Protein AF-X1A3A4-F1 (afdb_monomer_lite)

Struc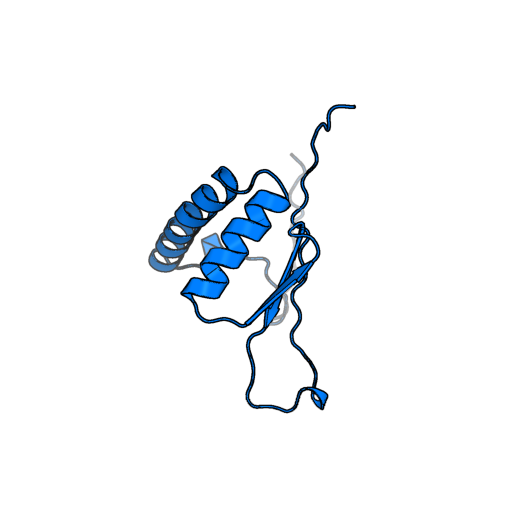ture (mmCIF, N/CA/C/O backbone):
data_AF-X1A3A4-F1
#
_entry.id   AF-X1A3A4-F1
#
loop_
_atom_site.group_PDB
_atom_site.id
_atom_site.type_symbol
_atom_site.label_atom_id
_atom_site.label_alt_id
_atom_site.label_comp_id
_atom_site.label_asym_id
_atom_site.label_entity_id
_atom_site.label_seq_id
_atom_site.pdbx_PDB_ins_code
_atom_site.Cartn_x
_atom_site.Cartn_y
_atom_site.Cartn_z
_atom_site.occupancy
_atom_site.B_iso_or_equiv
_atom_site.auth_seq_id
_atom_site.auth_comp_id
_atom_site.auth_asym_id
_atom_site.auth_atom_id
_atom_site.pdbx_PDB_model_num
ATOM 1 N N . MET A 1 1 ? -13.642 40.285 5.293 1.00 39.09 1 MET A N 1
ATOM 2 C CA . MET A 1 1 ? -14.255 39.077 5.897 1.00 39.09 1 MET A CA 1
ATOM 3 C C . MET A 1 1 ? -15.748 39.096 5.596 1.00 39.09 1 MET A C 1
ATOM 5 O O . MET A 1 1 ? -16.381 40.069 5.988 1.00 39.09 1 MET A O 1
ATOM 9 N N . PRO A 1 2 ? -16.327 38.121 4.875 1.00 40.81 2 PRO A N 1
ATOM 10 C CA . PRO A 1 2 ? -17.759 38.152 4.602 1.00 40.81 2 PRO A CA 1
ATOM 11 C C . PRO A 1 2 ? -18.554 37.824 5.875 1.00 40.81 2 PRO A C 1
ATOM 13 O O . PRO A 1 2 ? -18.214 36.910 6.628 1.00 40.81 2 PRO A O 1
ATOM 16 N N . ALA A 1 3 ? -19.596 38.616 6.120 1.00 46.81 3 ALA A N 1
ATOM 17 C CA . ALA A 1 3 ? -20.442 38.560 7.303 1.00 46.81 3 ALA A CA 1
ATOM 18 C C . ALA A 1 3 ? -21.194 37.220 7.420 1.00 46.81 3 ALA A C 1
ATOM 20 O O . ALA A 1 3 ? -21.818 36.748 6.467 1.00 46.81 3 ALA A O 1
ATOM 21 N N . LYS A 1 4 ? -21.173 36.614 8.615 1.00 47.94 4 LYS A N 1
ATOM 22 C CA . LYS A 1 4 ? -21.973 35.423 8.940 1.00 47.94 4 LYS A CA 1
ATOM 23 C C . LYS A 1 4 ? -23.459 35.805 8.970 1.00 47.94 4 LYS A C 1
ATOM 25 O O . LYS A 1 4 ? -23.908 36.472 9.897 1.00 47.94 4 LYS A O 1
ATOM 30 N N . LYS A 1 5 ? -24.232 35.362 7.970 1.00 46.62 5 LYS A N 1
ATOM 31 C CA . LYS A 1 5 ? -25.706 35.415 7.994 1.00 46.62 5 LYS A CA 1
ATOM 32 C C . LYS A 1 5 ? -26.232 34.632 9.208 1.00 46.62 5 LYS A C 1
ATOM 34 O O . LYS A 1 5 ? -25.902 33.456 9.363 1.00 46.62 5 LYS A O 1
ATOM 39 N N . LYS A 1 6 ? -27.063 35.275 10.038 1.00 47.69 6 LYS A N 1
ATOM 40 C CA . LYS A 1 6 ? -27.843 34.631 11.110 1.00 47.69 6 LYS A CA 1
ATOM 41 C C . LYS A 1 6 ? -28.754 33.559 10.493 1.00 47.69 6 LYS A C 1
ATOM 43 O O . LYS A 1 6 ? -29.573 33.874 9.633 1.00 47.69 6 LYS A O 1
ATOM 48 N N . LYS A 1 7 ? -28.580 32.298 10.898 1.00 45.78 7 LYS A N 1
ATOM 49 C CA . LYS A 1 7 ? -29.432 31.165 10.506 1.00 45.78 7 LYS A CA 1
ATOM 50 C C . LYS A 1 7 ? -30.397 30.861 11.651 1.00 45.78 7 LYS A C 1
ATOM 52 O O . LYS A 1 7 ? -30.015 30.187 12.600 1.00 45.78 7 LYS A O 1
ATOM 57 N N . ASP A 1 8 ? -31.636 31.321 11.526 1.00 55.44 8 ASP A N 1
ATOM 58 C CA . ASP A 1 8 ? -32.760 30.804 12.306 1.00 55.44 8 ASP A CA 1
ATOM 59 C C . ASP A 1 8 ? -33.501 29.742 11.485 1.00 55.44 8 ASP A C 1
ATOM 61 O O . ASP A 1 8 ? -33.986 30.049 10.394 1.00 55.44 8 ASP A O 1
ATOM 65 N N . LYS A 1 9 ? -33.564 28.505 12.012 1.00 52.91 9 LYS A N 1
ATOM 66 C CA . LYS A 1 9 ? -34.690 27.535 11.982 1.00 52.91 9 LYS A CA 1
ATOM 67 C C . LYS A 1 9 ? -34.193 26.090 12.170 1.00 52.91 9 LYS A C 1
ATOM 69 O O . LYS A 1 9 ? -33.319 25.623 11.448 1.00 52.91 9 LYS A O 1
ATOM 74 N N . LYS A 1 10 ? -34.784 25.422 13.173 1.00 63.72 10 LYS A N 1
ATOM 75 C CA . LYS A 1 10 ? -34.588 24.039 13.660 1.00 63.72 10 LYS A CA 1
ATOM 76 C C . LYS A 1 10 ? -33.948 23.085 12.637 1.00 63.72 10 LYS A C 1
ATOM 78 O O . LYS A 1 10 ? -34.611 22.627 11.710 1.00 63.72 10 LYS A O 1
ATOM 83 N N . GLU A 1 11 ? -32.673 22.754 12.844 1.00 66.62 11 GLU A N 1
ATOM 84 C CA . GLU A 1 11 ? -31.979 21.725 12.062 1.00 66.62 11 GLU A CA 1
ATOM 85 C C . GLU A 1 11 ? -32.642 20.353 12.278 1.00 66.62 11 GLU A C 1
ATOM 87 O O . GLU A 1 11 ? -32.888 19.941 13.413 1.00 66.62 11 GLU A O 1
ATOM 92 N N . SER A 1 12 ? -32.927 19.636 11.186 1.00 74.50 12 SER A N 1
ATOM 93 C CA . SER A 1 12 ? -33.393 18.244 11.230 1.00 74.50 12 SER A CA 1
ATOM 94 C C . SER A 1 12 ? -32.391 17.362 11.985 1.00 74.50 12 SER A C 1
ATOM 96 O O . SER A 1 12 ? -31.182 17.500 11.798 1.00 74.50 12 SER A O 1
ATOM 98 N N . LYS A 1 13 ? -32.875 16.396 12.780 1.00 78.38 13 LYS A N 1
ATOM 99 C CA . LYS A 1 13 ? -32.030 15.396 13.468 1.00 78.38 13 LYS A CA 1
ATOM 100 C C . LYS A 1 13 ? -31.138 14.604 12.494 1.00 78.38 13 LYS A C 1
ATOM 102 O O . LYS A 1 13 ? -30.095 14.104 12.899 1.00 78.38 13 LYS A O 1
ATOM 107 N N . PHE A 1 14 ? -31.533 14.518 11.222 1.00 82.44 14 PHE A N 1
ATOM 108 C CA . PHE A 1 14 ? -30.803 13.820 10.159 1.00 82.44 14 PHE A CA 1
ATOM 109 C C . PHE A 1 14 ? -29.929 14.746 9.302 1.00 82.44 14 PHE A C 1
ATOM 111 O O . PHE A 1 14 ? -29.328 14.296 8.329 1.00 82.44 14 PHE A O 1
ATOM 118 N N . ALA A 1 15 ? -29.858 16.040 9.628 1.00 84.88 15 ALA A N 1
ATOM 119 C CA . ALA A 1 15 ? -28.999 16.965 8.908 1.00 84.88 15 ALA A CA 1
ATOM 120 C C . ALA A 1 15 ? -27.530 16.560 9.089 1.00 84.88 15 ALA A C 1
ATOM 122 O O . ALA A 1 15 ? -27.023 16.467 10.210 1.00 84.88 15 ALA A O 1
ATOM 123 N N . TYR A 1 16 ? -26.837 16.332 7.972 1.00 84.44 16 TYR A N 1
ATOM 124 C CA . TYR A 1 16 ? -25.413 16.034 7.989 1.00 84.44 16 TYR A CA 1
ATOM 125 C C . TYR A 1 16 ? -24.633 17.234 8.533 1.00 84.44 16 TYR A C 1
ATOM 127 O O . TYR A 1 16 ? -24.673 18.332 7.973 1.00 84.44 16 TYR A O 1
ATOM 135 N N . LYS A 1 17 ? -23.891 17.013 9.620 1.00 83.56 17 LYS A N 1
ATOM 136 C CA . LYS A 1 17 ? -22.972 18.002 10.184 1.00 83.56 17 LYS A CA 1
ATOM 137 C C . LYS A 1 17 ? -21.563 17.662 9.739 1.00 83.56 17 LYS A C 1
ATOM 139 O O . LYS A 1 17 ? -21.021 16.629 10.127 1.00 83.56 17 LYS A O 1
ATOM 144 N N . LYS A 1 18 ? -20.964 18.548 8.944 1.00 87.00 18 LYS A N 1
ATOM 145 C CA . LYS A 1 18 ? -19.561 18.436 8.549 1.00 87.00 18 LYS A CA 1
ATOM 146 C C . LYS A 1 18 ? -18.691 18.635 9.791 1.00 87.00 18 LYS A C 1
ATOM 148 O O . LYS A 1 18 ? -18.535 19.760 10.250 1.00 87.00 18 LYS A O 1
ATOM 153 N N . LYS A 1 19 ? -18.159 17.540 10.324 1.00 91.56 19 LYS A N 1
ATOM 154 C CA . LYS A 1 19 ? -17.161 17.538 11.397 1.00 91.56 19 LYS A CA 1
ATOM 155 C C . LYS A 1 19 ? -15.802 17.181 10.819 1.00 91.56 19 LYS A C 1
ATOM 157 O O . LYS A 1 19 ? -15.717 16.380 9.885 1.00 91.56 19 LYS A O 1
ATOM 162 N N . THR A 1 20 ? -14.747 17.785 11.346 1.00 92.88 20 THR A N 1
ATOM 163 C CA . THR A 1 20 ? -13.378 17.458 10.930 1.00 92.88 20 THR A CA 1
ATOM 164 C C . THR A 1 20 ? -12.906 16.166 11.599 1.00 92.88 20 THR A C 1
ATOM 166 O O . THR A 1 20 ? -13.408 15.788 12.655 1.00 92.88 20 THR A O 1
ATOM 169 N N . ALA A 1 21 ? -11.916 15.479 11.018 1.00 90.06 21 ALA A N 1
ATOM 170 C CA . ALA A 1 21 ? -11.327 14.299 11.661 1.00 90.06 21 ALA A CA 1
ATOM 171 C C . ALA A 1 21 ? -10.763 14.629 13.059 1.00 90.06 21 ALA A C 1
ATOM 173 O O . ALA A 1 21 ? -10.892 13.822 13.974 1.00 90.06 21 ALA A O 1
ATOM 174 N N . TRP A 1 22 ? -10.230 15.843 13.244 1.00 91.88 22 TRP A N 1
ATOM 175 C CA . TRP A 1 22 ? -9.716 16.349 14.522 1.00 91.88 22 TRP A CA 1
ATOM 176 C C . TRP A 1 22 ? -10.783 16.491 15.612 1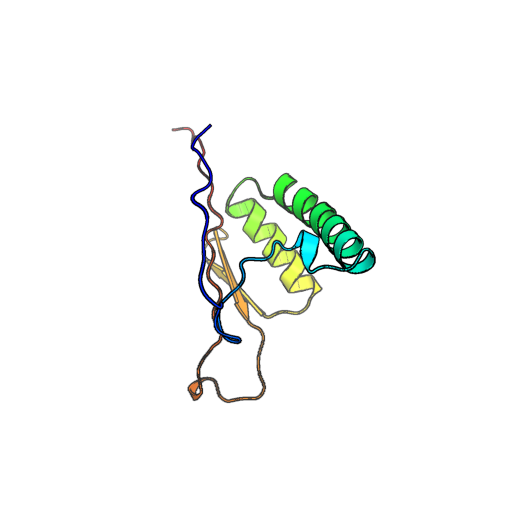.00 91.88 22 TRP A C 1
ATOM 178 O O . TRP A 1 22 ? -10.475 16.324 16.786 1.00 91.88 22 TRP A O 1
ATOM 188 N N . GLU A 1 23 ? -12.031 16.776 15.238 1.00 91.50 23 GLU A N 1
ATOM 189 C CA . GLU A 1 23 ? -13.162 16.865 16.174 1.00 91.50 23 GLU A CA 1
ATOM 190 C C . GLU A 1 23 ? -13.752 15.496 16.529 1.00 91.50 23 GLU A C 1
ATOM 192 O O . GLU A 1 23 ? -14.443 15.362 17.538 1.00 91.50 23 GLU A O 1
ATOM 197 N N . ILE A 1 24 ? -13.545 14.496 15.669 1.00 92.75 24 ILE A N 1
ATOM 198 C CA . ILE A 1 24 ? -14.132 13.158 15.813 1.00 92.75 24 ILE A CA 1
ATOM 199 C C . ILE A 1 24 ? -13.166 12.219 16.538 1.00 92.75 24 ILE A C 1
ATOM 201 O O . ILE A 1 24 ? -13.602 11.363 17.306 1.00 92.75 24 ILE A O 1
ATOM 205 N N . PHE A 1 25 ? -11.867 12.335 16.265 1.00 94.44 25 PHE A N 1
ATOM 206 C CA . PHE A 1 25 ? -10.878 11.377 16.740 1.00 94.44 25 PHE A CA 1
ATOM 207 C C . PHE A 1 25 ? -10.483 11.623 18.194 1.00 94.44 25 PHE A C 1
ATOM 209 O O . PHE A 1 25 ? -10.306 12.754 18.643 1.00 94.44 25 PHE A O 1
ATO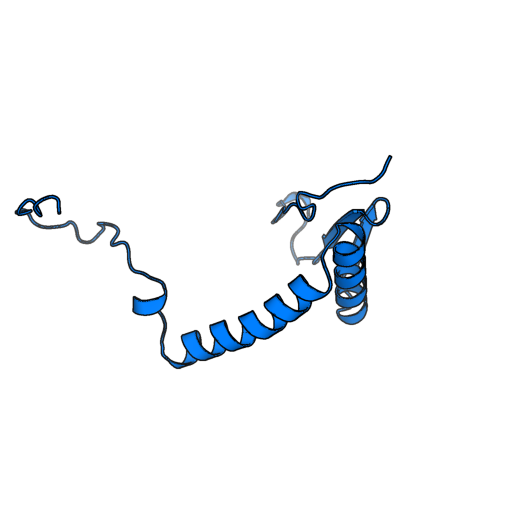M 216 N N . THR A 1 26 ? -10.274 10.533 18.929 1.00 96.00 26 THR A N 1
ATOM 217 C CA . THR A 1 26 ? -9.671 10.589 20.262 1.00 96.00 26 THR A CA 1
ATOM 218 C C . THR A 1 26 ? -8.177 10.915 20.171 1.00 96.00 26 THR A C 1
ATOM 220 O O . THR A 1 26 ? -7.540 10.735 19.128 1.00 96.00 26 THR A O 1
ATOM 223 N N . LYS A 1 27 ? -7.574 11.337 21.292 1.00 94.56 27 LYS A N 1
ATOM 224 C CA . LYS A 1 27 ? -6.124 11.600 21.370 1.00 94.56 27 LYS A CA 1
ATOM 225 C C . LYS A 1 27 ? -5.286 10.390 20.924 1.00 94.56 27 LYS A C 1
ATOM 227 O O . LYS A 1 27 ? -4.289 10.558 20.224 1.00 94.56 27 LYS A O 1
ATOM 232 N N . ASP A 1 28 ? -5.728 9.176 21.247 1.00 96.12 28 ASP A N 1
ATOM 233 C CA . ASP A 1 28 ? -5.036 7.944 20.851 1.00 96.12 28 ASP A CA 1
ATOM 234 C C . ASP A 1 28 ? -5.147 7.658 19.350 1.00 96.12 28 ASP A C 1
ATOM 236 O O . ASP A 1 28 ? -4.180 7.219 18.725 1.00 96.12 28 ASP A O 1
ATOM 240 N N . GLN A 1 29 ? -6.308 7.924 18.743 1.00 95.94 29 GLN A N 1
ATOM 241 C CA . GLN A 1 29 ? -6.493 7.787 17.296 1.00 95.94 29 GLN A CA 1
ATOM 242 C C . GLN A 1 29 ? -5.634 8.791 16.528 1.00 95.94 29 GLN A C 1
ATOM 244 O O . GLN A 1 29 ? -5.006 8.421 15.537 1.00 95.94 29 GLN A O 1
ATOM 249 N N . ILE A 1 30 ? -5.539 10.026 17.024 1.00 95.56 30 ILE A N 1
ATOM 250 C CA . ILE A 1 30 ? -4.637 11.046 16.481 1.00 95.56 30 ILE A CA 1
ATOM 251 C C . ILE A 1 30 ? -3.184 10.558 16.540 1.00 95.56 30 ILE A C 1
ATOM 253 O O . ILE A 1 30 ? -2.480 10.601 15.531 1.00 95.56 30 ILE A O 1
ATOM 257 N N . LYS A 1 31 ? -2.740 10.026 17.685 1.00 96.00 31 LYS A N 1
ATOM 258 C CA . LYS A 1 31 ? -1.378 9.489 17.834 1.00 96.00 31 LYS A CA 1
ATOM 259 C C . LYS A 1 31 ? -1.096 8.354 16.841 1.00 96.00 31 LYS A C 1
ATOM 261 O O . LYS A 1 31 ? -0.034 8.333 16.222 1.00 96.00 31 LYS A O 1
ATOM 266 N N . LYS A 1 32 ? -2.054 7.442 16.639 1.00 95.88 32 LYS A N 1
ATOM 267 C CA . LYS A 1 32 ? -1.950 6.365 15.638 1.00 95.88 32 LYS A CA 1
ATOM 268 C C . LYS A 1 32 ? -1.883 6.904 14.207 1.00 95.88 32 LYS A C 1
ATOM 270 O O . LYS A 1 32 ? -1.080 6.408 13.424 1.00 95.88 32 LYS A O 1
ATOM 275 N N . ALA A 1 33 ? -2.672 7.927 13.876 1.00 95.12 33 ALA A N 1
ATOM 276 C CA . ALA A 1 33 ? -2.643 8.560 12.558 1.00 95.12 33 ALA A CA 1
ATOM 277 C C . ALA A 1 33 ? -1.272 9.188 12.255 1.00 95.12 33 ALA A C 1
ATOM 279 O O . ALA A 1 33 ? -0.729 8.984 11.170 1.00 95.12 33 ALA A O 1
ATOM 280 N N . TYR A 1 34 ? -0.668 9.876 13.231 1.00 95.44 34 TYR A N 1
ATOM 281 C CA . TYR A 1 34 ? 0.696 10.391 13.091 1.00 95.44 34 TYR A CA 1
ATOM 282 C C . TYR A 1 34 ? 1.724 9.272 12.922 1.00 95.44 34 TYR A C 1
ATOM 284 O O . TYR A 1 34 ? 2.551 9.350 12.017 1.00 95.44 34 TYR A O 1
ATOM 292 N N . SER A 1 35 ? 1.637 8.206 13.721 1.00 96.19 35 SER A N 1
ATOM 293 C CA . SER A 1 35 ? 2.534 7.051 13.583 1.00 96.19 35 SER A CA 1
ATOM 294 C C . SER A 1 35 ? 2.456 6.428 12.187 1.00 96.19 35 SER A C 1
ATOM 296 O O . SER A 1 35 ? 3.487 6.132 11.593 1.00 96.19 35 SER A O 1
ATOM 298 N N . PHE A 1 36 ? 1.249 6.273 11.639 1.00 95.50 36 PHE A N 1
ATOM 299 C CA . PHE A 1 36 ? 1.048 5.791 10.271 1.00 95.50 36 PHE A CA 1
ATOM 300 C C . PHE A 1 36 ? 1.663 6.743 9.230 1.00 95.50 36 PHE A C 1
ATOM 302 O O . PHE A 1 36 ? 2.266 6.302 8.252 1.00 95.50 36 PHE A O 1
ATOM 309 N N . SER A 1 37 ? 1.561 8.058 9.453 1.00 96.81 37 SER A N 1
ATOM 310 C CA . SER A 1 37 ? 2.113 9.059 8.535 1.00 96.81 37 SER A CA 1
ATOM 311 C C . SER A 1 37 ? 3.639 8.992 8.402 1.00 96.81 37 SER A C 1
ATOM 313 O O . SER A 1 37 ? 4.161 9.318 7.340 1.00 96.81 37 SER A O 1
ATOM 315 N N . GLU A 1 38 ? 4.360 8.534 9.429 1.00 97.38 38 GLU A N 1
ATOM 316 C CA . GLU A 1 38 ? 5.822 8.397 9.368 1.00 97.38 38 GLU A CA 1
ATOM 317 C C . GLU A 1 38 ? 6.262 7.293 8.402 1.00 97.38 38 GLU A C 1
ATOM 319 O O . GLU A 1 38 ? 7.196 7.478 7.620 1.00 97.38 38 GLU A O 1
ATOM 324 N N . GLU A 1 39 ? 5.563 6.159 8.387 1.00 93.75 39 GLU A N 1
ATOM 325 C CA . GLU A 1 39 ? 5.810 5.099 7.404 1.00 93.75 39 GLU A CA 1
ATOM 326 C C . GLU A 1 39 ? 5.429 5.551 5.993 1.00 93.75 39 GLU A C 1
ATOM 328 O O . GLU A 1 39 ? 6.163 5.297 5.037 1.00 93.75 39 GLU A O 1
ATOM 333 N N . TYR A 1 40 ? 4.332 6.301 5.868 1.00 95.56 40 TYR A N 1
ATOM 334 C CA . TYR A 1 40 ? 3.920 6.883 4.594 1.00 95.56 40 TYR A CA 1
ATOM 335 C C . TYR A 1 40 ? 4.962 7.863 4.031 1.00 95.56 40 TYR A C 1
ATOM 337 O O . TYR A 1 40 ? 5.298 7.794 2.851 1.00 95.56 40 TYR A O 1
ATOM 345 N N . LYS A 1 41 ? 5.552 8.729 4.866 1.00 96.25 41 LYS A N 1
ATOM 346 C CA . LYS A 1 41 ? 6.655 9.615 4.453 1.00 96.25 41 LYS A CA 1
ATOM 347 C C . LYS A 1 41 ? 7.864 8.823 3.956 1.00 96.25 41 LYS A C 1
ATOM 349 O O . LYS A 1 41 ? 8.448 9.183 2.938 1.00 96.25 41 LYS A O 1
ATOM 354 N N . LYS A 1 42 ? 8.229 7.733 4.644 1.00 95.81 42 LYS A N 1
ATOM 355 C CA . LYS A 1 42 ? 9.328 6.852 4.211 1.00 95.81 42 LYS A CA 1
ATOM 356 C C . LYS A 1 42 ? 9.044 6.232 2.845 1.00 95.81 42 LYS A C 1
ATOM 358 O O . LYS A 1 42 ? 9.927 6.246 1.993 1.00 95.81 42 LYS A O 1
ATOM 363 N N . PHE A 1 43 ? 7.815 5.765 2.619 1.00 95.38 43 PHE A N 1
ATOM 364 C CA . PHE A 1 43 ? 7.381 5.286 1.307 1.00 95.38 43 PHE A CA 1
ATOM 365 C C . PHE A 1 43 ? 7.534 6.375 0.236 1.00 95.38 43 PHE A C 1
ATOM 367 O O . PHE A 1 43 ? 8.212 6.148 -0.761 1.00 95.38 43 PHE A O 1
ATOM 374 N N . LEU A 1 44 ? 7.006 7.582 0.472 1.00 94.94 44 LEU A N 1
ATOM 375 C CA . LEU A 1 44 ? 7.112 8.700 -0.476 1.00 94.94 44 LEU A CA 1
ATOM 376 C C . LEU A 1 44 ? 8.555 9.138 -0.757 1.00 94.94 44 LEU A C 1
ATOM 378 O O . LEU A 1 44 ? 8.834 9.696 -1.818 1.00 94.94 44 LEU A O 1
ATOM 382 N N . ASN A 1 45 ? 9.478 8.940 0.183 1.00 95.56 45 ASN A N 1
ATOM 383 C CA . ASN A 1 45 ? 10.892 9.238 -0.028 1.00 95.56 45 ASN A CA 1
ATOM 384 C C . ASN A 1 45 ? 11.569 8.239 -0.971 1.00 95.56 45 ASN A C 1
ATOM 386 O O . ASN A 1 45 ? 12.423 8.663 -1.741 1.00 95.56 45 ASN A O 1
ATOM 390 N N . GLY A 1 46 ? 11.176 6.963 -0.936 1.00 93.25 46 GLY A N 1
ATOM 391 C CA . GLY A 1 46 ? 11.718 5.927 -1.822 1.00 93.25 46 GLY A CA 1
ATOM 392 C C . GLY A 1 46 ? 10.966 5.752 -3.146 1.00 93.25 46 GLY A C 1
ATOM 393 O O . GLY A 1 46 ? 11.536 5.237 -4.094 1.00 93.25 46 GLY A O 1
ATOM 394 N N . ALA A 1 47 ? 9.702 6.171 -3.225 1.00 94.75 47 ALA A N 1
ATOM 395 C CA . ALA A 1 47 ? 8.824 5.968 -4.378 1.00 94.75 47 ALA A CA 1
ATOM 396 C C . ALA A 1 47 ? 8.673 7.256 -5.213 1.00 94.75 47 ALA A C 1
ATOM 398 O O . ALA A 1 47 ? 7.610 7.879 -5.198 1.00 94.75 47 ALA A O 1
ATOM 399 N N . LYS A 1 48 ? 9.733 7.708 -5.900 1.00 93.31 48 LYS A N 1
ATOM 400 C C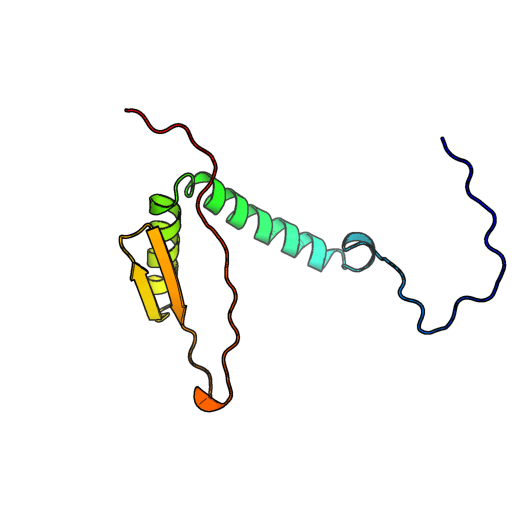A . LYS A 1 48 ? 9.698 8.955 -6.698 1.00 93.31 48 LYS A CA 1
ATOM 401 C C . LYS A 1 48 ? 9.205 8.736 -8.124 1.00 93.31 48 LYS A C 1
ATOM 403 O O . LYS A 1 48 ? 8.659 9.649 -8.739 1.00 93.31 48 LYS A O 1
ATOM 408 N N . THR A 1 49 ? 9.390 7.532 -8.641 1.00 93.31 49 THR A N 1
ATOM 409 C CA . THR A 1 49 ? 8.968 7.107 -9.973 1.00 93.31 49 THR A CA 1
ATOM 410 C C . THR A 1 49 ? 8.003 5.932 -9.888 1.00 93.31 49 THR A C 1
ATOM 412 O O . THR A 1 49 ? 7.962 5.211 -8.889 1.00 93.31 49 THR A O 1
ATOM 415 N N . GLU A 1 50 ? 7.258 5.683 -10.969 1.00 93.94 50 GLU A N 1
ATOM 416 C CA . GLU A 1 50 ? 6.345 4.543 -11.039 1.00 93.94 50 GLU A CA 1
ATOM 417 C C . GLU A 1 50 ? 7.086 3.220 -10.805 1.00 93.94 50 GLU A C 1
ATOM 419 O O . GLU A 1 50 ? 6.583 2.347 -10.108 1.00 93.94 50 GLU A O 1
ATOM 424 N N . ARG A 1 51 ? 8.320 3.087 -11.306 1.00 94.56 51 ARG A N 1
ATOM 425 C CA . ARG A 1 51 ? 9.092 1.846 -11.171 1.00 94.56 51 ARG A CA 1
ATOM 426 C C . ARG A 1 51 ? 9.533 1.584 -9.736 1.00 94.56 51 ARG A C 1
ATOM 428 O O . ARG A 1 51 ? 9.328 0.478 -9.245 1.00 94.56 51 ARG A O 1
ATOM 435 N N . GLU A 1 52 ? 10.067 2.597 -9.058 1.00 95.31 52 GLU A N 1
ATOM 436 C CA . GLU A 1 52 ? 10.479 2.484 -7.650 1.00 95.31 52 GLU A CA 1
ATOM 437 C C . GLU A 1 52 ? 9.283 2.171 -6.746 1.00 95.31 52 GLU A C 1
ATOM 439 O O . GLU A 1 52 ? 9.353 1.321 -5.859 1.00 95.31 52 GLU A O 1
ATOM 444 N N . ALA A 1 53 ? 8.146 2.824 -6.997 1.00 96.44 53 ALA A N 1
ATOM 445 C CA . ALA A 1 53 ? 6.932 2.578 -6.240 1.00 96.44 53 ALA A CA 1
ATOM 446 C C . ALA A 1 53 ? 6.446 1.129 -6.406 1.00 96.44 53 ALA A C 1
ATOM 448 O O . ALA A 1 53 ? 6.140 0.463 -5.415 1.00 96.44 53 ALA A O 1
ATOM 449 N N . ILE A 1 54 ? 6.406 0.619 -7.644 1.00 97.25 54 ILE A N 1
ATOM 450 C CA . ILE A 1 54 ? 6.019 -0.769 -7.920 1.00 97.25 54 ILE A CA 1
ATOM 451 C C . ILE A 1 54 ? 7.010 -1.768 -7.316 1.00 97.25 54 ILE A C 1
ATOM 453 O O . ILE A 1 54 ? 6.580 -2.808 -6.815 1.00 97.25 54 ILE A O 1
ATOM 457 N N . GLU A 1 55 ? 8.305 -1.464 -7.309 1.00 96.81 55 GLU A N 1
ATOM 458 C CA . GLU A 1 55 ? 9.324 -2.301 -6.673 1.00 96.81 55 GLU A CA 1
ATOM 459 C C . GLU A 1 55 ? 9.088 -2.430 -5.162 1.00 96.81 55 GLU A C 1
ATOM 461 O O . GLU A 1 55 ? 8.965 -3.547 -4.650 1.00 96.81 55 GLU A O 1
ATOM 466 N N . ILE A 1 56 ? 8.883 -1.306 -4.463 1.00 96.50 56 ILE A N 1
ATOM 467 C CA . ILE A 1 56 ? 8.552 -1.306 -3.030 1.00 96.50 56 ILE A CA 1
ATOM 468 C C . ILE A 1 56 ? 7.255 -2.089 -2.772 1.00 96.50 56 ILE A C 1
ATOM 470 O O . ILE A 1 56 ? 7.179 -2.900 -1.842 1.00 96.50 56 ILE A O 1
ATOM 474 N N . ILE A 1 57 ? 6.228 -1.883 -3.602 1.00 96.38 57 ILE A N 1
ATOM 475 C CA . ILE A 1 57 ? 4.944 -2.589 -3.491 1.00 96.38 57 ILE A CA 1
ATOM 476 C C . ILE A 1 57 ? 5.130 -4.103 -3.667 1.00 96.38 57 ILE A C 1
ATOM 478 O O . ILE A 1 57 ? 4.545 -4.884 -2.911 1.00 96.38 57 ILE A O 1
ATOM 482 N N . ASN A 1 58 ? 5.950 -4.531 -4.628 1.00 96.56 58 ASN A N 1
ATOM 483 C CA . ASN A 1 58 ? 6.251 -5.938 -4.877 1.00 96.56 58 ASN A CA 1
ATOM 484 C C . ASN A 1 58 ? 6.942 -6.594 -3.679 1.00 96.56 58 ASN A C 1
ATOM 486 O O . ASN A 1 58 ? 6.540 -7.677 -3.247 1.00 96.56 58 ASN A O 1
ATOM 490 N N . ASP A 1 59 ? 7.927 -5.919 -3.093 1.00 96.25 59 ASP A N 1
ATOM 491 C CA . ASP A 1 59 ? 8.640 -6.417 -1.920 1.00 96.25 59 ASP A CA 1
ATOM 492 C C . ASP A 1 59 ? 7.721 -6.570 -0.709 1.00 96.25 59 ASP A C 1
ATOM 494 O O . ASP A 1 59 ? 7.742 -7.599 -0.024 1.00 96.25 59 ASP A O 1
ATOM 498 N N . VAL A 1 60 ? 6.860 -5.581 -0.462 1.00 95.88 60 VAL A N 1
ATOM 499 C CA . VAL A 1 60 ? 5.863 -5.642 0.615 1.00 95.88 60 VAL A CA 1
ATOM 500 C C . VAL A 1 60 ? 4.837 -6.750 0.350 1.00 95.88 60 VAL A C 1
ATOM 502 O O . VAL A 1 60 ? 4.475 -7.493 1.271 1.00 95.88 60 VAL A O 1
ATOM 505 N N . ALA A 1 61 ? 4.380 -6.919 -0.893 1.00 95.75 61 ALA A N 1
ATOM 506 C CA . ALA A 1 61 ? 3.440 -7.976 -1.263 1.00 95.75 61 ALA A CA 1
ATOM 507 C C . ALA A 1 61 ? 4.041 -9.376 -1.059 1.00 95.75 61 ALA A C 1
ATOM 509 O O . ALA A 1 61 ? 3.399 -10.228 -0.440 1.00 95.75 61 ALA A O 1
ATOM 510 N N . LYS A 1 62 ? 5.293 -9.591 -1.481 1.00 94.81 62 LYS A N 1
ATOM 511 C CA . LYS A 1 62 ? 6.026 -10.849 -1.269 1.00 94.81 62 LYS A CA 1
ATOM 512 C C . LYS A 1 62 ? 6.220 -11.152 0.215 1.00 94.81 62 LYS A C 1
ATOM 514 O O . LYS A 1 62 ? 5.882 -12.249 0.657 1.00 94.81 62 LYS A O 1
ATOM 519 N N . LYS A 1 63 ? 6.678 -10.173 1.006 1.00 96.31 63 LYS A N 1
ATOM 520 C CA . LYS A 1 63 ? 6.849 -10.318 2.466 1.00 96.31 63 LYS A CA 1
ATOM 521 C C . LYS A 1 63 ? 5.534 -10.654 3.170 1.00 96.31 63 LYS A C 1
ATOM 523 O O . LYS A 1 63 ? 5.508 -11.480 4.076 1.00 96.31 63 LYS A O 1
ATOM 528 N N . SER A 1 64 ? 4.431 -10.060 2.718 1.00 94.56 64 SER A N 1
ATOM 529 C CA . SER A 1 64 ? 3.088 -10.326 3.249 1.00 94.56 64 SER A CA 1
ATOM 530 C C . SER A 1 64 ? 2.394 -11.550 2.636 1.00 94.56 64 SER A C 1
ATOM 532 O O . SER A 1 64 ? 1.230 -11.799 2.948 1.00 94.56 64 SER A O 1
ATOM 534 N N . LYS A 1 65 ? 3.090 -12.326 1.788 1.00 94.44 65 LYS A N 1
ATOM 535 C CA . LYS A 1 65 ? 2.571 -13.518 1.094 1.00 94.44 65 LYS A CA 1
ATOM 536 C C . LYS A 1 65 ? 1.273 -13.252 0.315 1.00 94.44 65 LYS A C 1
ATOM 538 O O . LYS A 1 65 ? 0.426 -14.135 0.177 1.00 94.44 65 LYS A O 1
ATOM 543 N N . LYS A 1 66 ? 1.099 -12.029 -0.191 1.00 94.44 66 LYS A N 1
ATOM 544 C CA . LYS A 1 66 ? -0.042 -11.655 -1.033 1.00 94.44 66 LYS A CA 1
ATOM 545 C C . LYS A 1 66 ? 0.254 -11.978 -2.490 1.00 94.44 66 LYS A C 1
ATOM 547 O O . LYS A 1 66 ? 1.386 -11.851 -2.951 1.00 94.44 66 LYS A O 1
ATOM 552 N N . LYS A 1 67 ? -0.786 -12.364 -3.229 1.00 94.88 67 LYS A N 1
ATOM 553 C CA . LYS A 1 67 ? -0.684 -12.538 -4.679 1.00 94.88 67 LYS A CA 1
ATOM 554 C C . LYS A 1 67 ? -0.590 -11.161 -5.328 1.00 94.88 67 LYS A C 1
ATOM 556 O O . LYS A 1 67 ? -1.424 -10.299 -5.052 1.00 94.88 67 LYS A O 1
ATOM 561 N N . ILE A 1 68 ? 0.410 -10.976 -6.180 1.00 96.69 68 ILE A N 1
ATOM 562 C CA . ILE A 1 68 ? 0.632 -9.746 -6.935 1.00 96.69 68 ILE A CA 1
ATOM 563 C C . ILE A 1 68 ? 0.845 -10.084 -8.408 1.00 96.69 68 ILE A C 1
ATOM 565 O O . ILE A 1 68 ? 1.506 -11.068 -8.735 1.00 96.69 68 ILE A O 1
ATOM 569 N N . ILE A 1 69 ? 0.265 -9.274 -9.286 1.00 96.50 69 ILE A N 1
ATOM 570 C CA . ILE A 1 69 ? 0.494 -9.303 -10.731 1.00 96.50 69 ILE A CA 1
ATOM 571 C C . ILE A 1 69 ? 1.196 -7.999 -11.089 1.00 96.50 69 ILE A C 1
ATOM 573 O O . ILE A 1 69 ? 0.740 -6.936 -10.673 1.00 96.50 69 ILE A O 1
ATOM 577 N N . LEU A 1 70 ? 2.295 -8.082 -11.836 1.00 96.69 70 LEU A N 1
ATOM 578 C CA . LEU A 1 70 ? 3.073 -6.928 -12.281 1.00 96.69 70 LEU A CA 1
ATOM 579 C C . LEU A 1 70 ? 2.943 -6.762 -13.793 1.00 96.69 70 LEU A C 1
ATOM 581 O O . LEU A 1 70 ? 3.016 -7.747 -14.526 1.00 96.69 70 LEU A O 1
A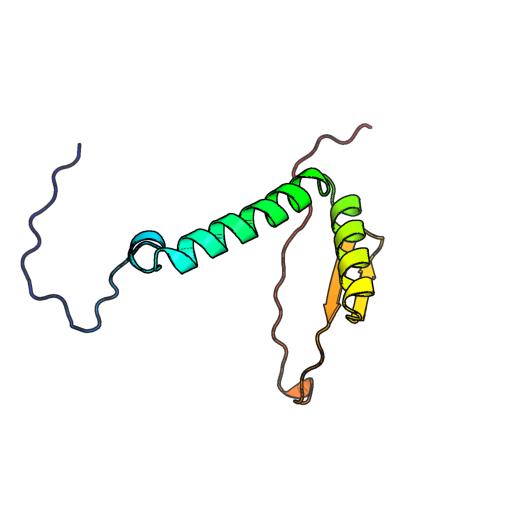TOM 585 N N . ASN A 1 71 ? 2.822 -5.520 -14.258 1.00 95.56 71 ASN A N 1
ATOM 586 C CA . ASN A 1 71 ? 2.872 -5.185 -15.680 1.00 95.56 71 ASN A CA 1
ATOM 587 C C . ASN A 1 71 ? 4.043 -4.234 -15.945 1.00 95.56 71 ASN A C 1
ATOM 589 O O . ASN A 1 71 ? 4.058 -3.099 -15.464 1.00 95.56 71 ASN A O 1
ATOM 593 N N . ARG A 1 72 ? 5.054 -4.721 -16.681 1.00 93.19 72 ARG A N 1
ATOM 594 C CA . ARG A 1 72 ? 6.275 -3.979 -17.072 1.00 93.19 72 ARG A CA 1
ATOM 595 C C . ARG A 1 72 ? 6.972 -3.224 -15.921 1.00 93.19 72 ARG A C 1
ATOM 597 O O . ARG A 1 72 ? 7.645 -2.227 -16.168 1.00 93.19 72 ARG A O 1
ATOM 604 N N . ASN A 1 73 ? 6.795 -3.674 -14.674 1.00 92.75 73 ASN A N 1
ATOM 605 C CA . ASN A 1 73 ? 7.221 -2.981 -13.448 1.00 92.75 73 ASN A CA 1
ATOM 606 C C . ASN A 1 73 ? 6.744 -1.518 -13.341 1.00 92.75 73 ASN A C 1
ATOM 608 O O . ASN A 1 73 ? 7.398 -0.706 -12.699 1.00 92.75 73 ASN A O 1
ATOM 612 N N . LYS A 1 74 ? 5.625 -1.166 -13.983 1.00 93.38 74 LYS A N 1
ATOM 613 C CA . LYS A 1 74 ? 5.005 0.168 -13.908 1.00 93.38 74 LYS A CA 1
ATOM 614 C C . LYS A 1 74 ? 3.620 0.151 -13.276 1.00 93.38 74 LYS A C 1
ATOM 616 O O . LYS A 1 74 ? 3.166 1.170 -12.772 1.00 93.38 74 LYS A O 1
ATOM 621 N N . GLU A 1 75 ? 2.982 -1.014 -13.254 1.00 96.38 75 GLU A N 1
ATOM 622 C CA . GLU A 1 75 ? 1.686 -1.223 -12.619 1.00 96.38 75 GLU A CA 1
ATOM 623 C C . GLU A 1 75 ? 1.718 -2.512 -11.796 1.00 96.38 75 GLU A C 1
ATOM 625 O O . GLU A 1 75 ? 2.438 -3.466 -12.124 1.00 96.38 75 GLU A O 1
ATOM 630 N N . ALA A 1 76 ? 0.901 -2.554 -10.746 1.00 96.81 76 ALA A N 1
ATOM 631 C CA . ALA A 1 76 ? 0.709 -3.737 -9.925 1.00 96.81 76 ALA A CA 1
ATOM 632 C C . ALA A 1 76 ? -0.761 -3.920 -9.548 1.00 96.81 76 ALA A C 1
ATOM 634 O O . ALA A 1 76 ? -1.455 -2.960 -9.217 1.00 96.81 76 ALA A O 1
ATOM 635 N N . ALA A 1 77 ? -1.206 -5.174 -9.510 1.00 97.19 77 ALA A N 1
ATOM 636 C CA . ALA A 1 77 ? -2.489 -5.568 -8.944 1.00 97.19 77 ALA A CA 1
ATOM 637 C C . ALA A 1 77 ? -2.263 -6.539 -7.781 1.00 97.19 77 ALA A C 1
ATOM 639 O O . ALA A 1 77 ?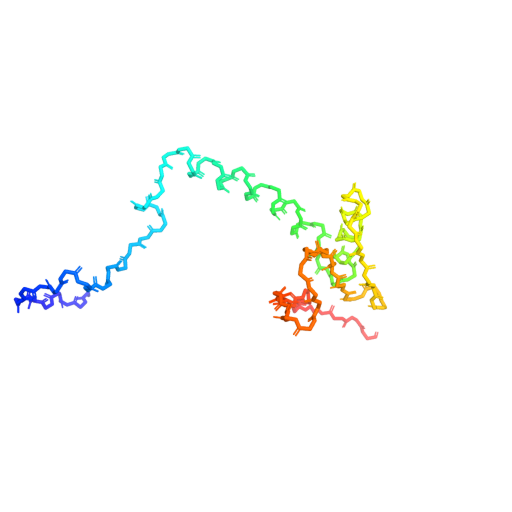 -1.728 -7.632 -7.971 1.00 97.19 77 ALA A O 1
ATOM 640 N N . ILE A 1 78 ? -2.679 -6.147 -6.574 1.00 97.00 78 ILE A N 1
ATOM 641 C CA . ILE A 1 78 ? -2.626 -6.999 -5.379 1.00 97.00 78 ILE A CA 1
ATOM 642 C C . ILE A 1 78 ? -3.980 -7.672 -5.187 1.00 97.00 78 ILE A C 1
ATOM 644 O O . ILE A 1 78 ? -5.017 -7.013 -5.138 1.00 97.00 78 ILE A O 1
ATOM 648 N N . ILE A 1 79 ? -3.962 -8.990 -5.016 1.00 95.88 79 ILE A N 1
ATOM 649 C CA . ILE A 1 79 ? -5.163 -9.806 -4.868 1.00 95.88 79 ILE A CA 1
ATOM 650 C C . ILE A 1 79 ? -5.229 -10.346 -3.442 1.00 95.88 79 ILE A C 1
ATOM 652 O O . ILE A 1 79 ? -4.309 -11.011 -2.961 1.00 95.88 79 ILE A O 1
ATOM 656 N N . VAL A 1 80 ? -6.363 -10.102 -2.785 1.00 94.31 80 VAL A N 1
ATOM 657 C CA . VAL A 1 80 ? -6.705 -10.679 -1.480 1.00 94.31 80 VAL A CA 1
ATOM 658 C C . VAL A 1 80 ? -7.929 -11.583 -1.665 1.00 94.31 80 VAL A C 1
ATOM 660 O O . VAL A 1 80 ? -9.040 -11.067 -1.798 1.00 94.31 80 VAL A O 1
ATOM 663 N N . PRO A 1 81 ? -7.751 -12.918 -1.712 1.00 92.38 81 PRO A N 1
ATOM 664 C CA . PRO A 1 81 ? -8.862 -13.849 -1.878 1.00 92.38 81 PRO A CA 1
ATOM 665 C C . PRO A 1 81 ? -9.879 -13.738 -0.736 1.00 92.38 81 PRO A C 1
ATOM 667 O O . PRO A 1 81 ? -9.516 -13.731 0.440 1.00 92.38 81 PRO A O 1
ATOM 670 N N . GLY A 1 82 ? -11.160 -13.649 -1.093 1.00 92.81 82 GLY A N 1
ATOM 671 C CA . GLY A 1 82 ? -12.276 -13.717 -0.153 1.00 92.81 82 GLY A CA 1
ATOM 672 C C . GLY A 1 82 ? -12.835 -15.135 -0.017 1.00 92.81 82 GLY A C 1
ATOM 673 O O . GLY A 1 82 ? -12.337 -16.077 -0.623 1.00 92.81 82 GLY A O 1
ATOM 674 N N . LYS A 1 83 ? -13.907 -15.272 0.771 1.00 95.25 83 LYS A N 1
ATOM 675 C CA . LYS A 1 83 ? -14.629 -16.548 0.942 1.00 95.25 83 LYS A CA 1
ATOM 676 C C . LYS A 1 83 ? -15.695 -16.798 -0.134 1.00 95.25 83 LYS A C 1
ATOM 678 O O . LYS A 1 83 ? -16.045 -17.941 -0.390 1.00 95.25 83 LYS A O 1
ATOM 683 N N . LYS A 1 84 ? -16.246 -15.726 -0.706 1.00 96.31 84 LYS A N 1
ATOM 684 C CA . LYS A 1 84 ? -17.336 -15.757 -1.690 1.00 96.31 84 LYS A CA 1
ATOM 685 C C . LYS A 1 84 ? -16.807 -15.979 -3.102 1.00 96.31 84 LYS A C 1
ATOM 687 O O . LYS A 1 84 ? -15.645 -15.679 -3.383 1.00 96.31 84 LYS A O 1
ATOM 692 N N . SER A 1 85 ? -17.672 -16.470 -3.985 1.00 94.56 85 SER A N 1
ATOM 693 C CA . SER A 1 85 ? -17.327 -16.652 -5.395 1.00 94.56 85 SER A CA 1
ATOM 694 C C . SER A 1 85 ? -17.039 -15.306 -6.060 1.00 94.56 85 SER A C 1
ATOM 696 O O . SER A 1 85 ? -17.721 -14.321 -5.792 1.00 94.56 85 SER A O 1
ATOM 698 N N . VAL A 1 86 ? -16.082 -15.270 -6.992 1.00 93.19 86 VAL A N 1
ATOM 699 C CA . VAL A 1 86 ? -15.768 -14.066 -7.789 1.00 93.19 86 VAL A CA 1
ATOM 700 C C . VAL A 1 86 ? -16.987 -13.574 -8.583 1.00 93.19 86 VAL A C 1
ATOM 702 O O . VAL A 1 86 ? -17.107 -12.383 -8.855 1.00 93.19 86 VAL A O 1
ATOM 705 N N . ARG A 1 87 ? -17.936 -14.469 -8.901 1.00 95.75 87 ARG A N 1
ATOM 706 C CA . ARG A 1 87 ? -19.199 -14.120 -9.573 1.00 95.75 87 ARG A CA 1
ATOM 707 C C . ARG A 1 87 ? -20.101 -13.203 -8.741 1.00 95.75 87 ARG A C 1
ATOM 709 O O . ARG A 1 87 ? -20.924 -12.506 -9.315 1.00 95.75 87 ARG A O 1
ATOM 716 N N . GLU A 1 88 ? -19.941 -13.181 -7.416 1.00 96.44 88 GLU A N 1
ATOM 717 C CA . GLU A 1 88 ? -20.673 -12.260 -6.531 1.00 96.44 88 GLU A CA 1
ATOM 718 C C . GLU A 1 88 ? -20.099 -10.831 -6.553 1.00 96.44 88 GLU A C 1
ATOM 720 O O . GLU A 1 88 ? -20.643 -9.935 -5.910 1.00 96.44 88 GLU A O 1
ATOM 725 N N . GLY A 1 89 ? -19.008 -10.609 -7.290 1.00 95.06 89 GLY A N 1
ATOM 726 C CA . GLY A 1 89 ? -18.382 -9.307 -7.468 1.00 95.06 89 GLY A CA 1
ATOM 727 C C . GLY A 1 89 ? -17.059 -9.148 -6.721 1.00 95.06 89 GLY A C 1
ATOM 728 O O . GLY A 1 89 ? -16.603 -10.012 -5.969 1.00 95.06 89 GLY A O 1
ATOM 729 N N . LEU A 1 90 ? -16.421 -8.002 -6.958 1.00 95.81 90 LEU A N 1
ATOM 730 C CA . LEU A 1 90 ? -15.098 -7.655 -6.446 1.00 95.81 90 LEU A CA 1
ATOM 731 C C . LEU A 1 90 ? -15.135 -6.284 -5.770 1.00 95.81 90 LEU A C 1
ATOM 733 O O . LEU A 1 90 ? -15.862 -5.387 -6.190 1.00 95.81 90 LEU A O 1
ATOM 737 N N . ARG A 1 91 ? -14.302 -6.106 -4.742 1.00 96.12 91 ARG A N 1
ATOM 738 C CA . ARG A 1 91 ? -14.012 -4.786 -4.168 1.00 96.12 91 ARG A CA 1
ATOM 739 C C . ARG A 1 91 ? -12.692 -4.307 -4.743 1.00 96.12 91 ARG A C 1
ATOM 741 O O . ARG A 1 91 ? -11.649 -4.857 -4.399 1.00 96.12 91 ARG A O 1
ATOM 748 N N . ILE A 1 92 ? -12.763 -3.323 -5.630 1.00 96.25 92 ILE A N 1
ATOM 749 C CA . ILE A 1 92 ? -11.612 -2.827 -6.380 1.00 96.25 92 ILE A CA 1
ATOM 750 C C . ILE A 1 92 ? -11.279 -1.419 -5.889 1.00 96.25 92 ILE A C 1
ATOM 752 O O . ILE A 1 92 ? -12.158 -0.566 -5.788 1.00 96.25 92 ILE A O 1
ATOM 756 N N . ILE A 1 93 ? -10.003 -1.195 -5.583 1.00 97.44 93 ILE A N 1
ATOM 757 C CA . ILE A 1 93 ? -9.429 0.127 -5.334 1.00 97.44 93 ILE A CA 1
ATOM 758 C C . ILE A 1 93 ? -8.386 0.340 -6.424 1.00 97.44 93 ILE A C 1
ATOM 760 O O . ILE A 1 93 ? -7.522 -0.514 -6.615 1.00 97.44 93 ILE A O 1
ATOM 764 N N . ILE A 1 94 ? -8.497 1.455 -7.140 1.00 96.50 94 ILE A N 1
ATOM 765 C CA . ILE A 1 94 ? -7.582 1.827 -8.218 1.00 96.50 94 ILE A CA 1
ATOM 766 C C . ILE A 1 94 ? -6.963 3.171 -7.855 1.00 96.50 94 ILE A C 1
ATOM 768 O O . ILE A 1 94 ? -7.664 4.091 -7.435 1.00 96.50 94 ILE A O 1
ATOM 772 N N . SER A 1 95 ? -5.651 3.268 -8.019 1.00 96.06 95 SER A N 1
ATOM 773 C CA . SER A 1 95 ? -4.874 4.490 -7.849 1.00 96.06 95 SER A CA 1
ATOM 774 C C . SER A 1 95 ? -3.836 4.579 -8.956 1.00 96.06 95 SER A C 1
ATOM 776 O O . SER A 1 95 ? -3.356 3.551 -9.432 1.00 96.06 95 SER A O 1
ATOM 778 N N . HIS A 1 96 ? -3.468 5.799 -9.326 1.00 94.75 96 HIS A N 1
ATOM 779 C CA . HIS A 1 96 ? -2.327 6.045 -10.196 1.00 94.75 96 HIS A CA 1
ATOM 780 C C . HIS A 1 96 ? -1.072 6.266 -9.334 1.00 94.75 96 HIS A C 1
ATOM 782 O O . HIS A 1 96 ? -1.173 6.702 -8.185 1.00 94.75 96 HIS A O 1
ATOM 788 N N . VAL A 1 97 ? 0.091 5.880 -9.854 1.00 93.75 97 VAL A N 1
ATOM 789 C CA . VAL A 1 97 ? 1.375 5.896 -9.120 1.00 93.75 97 VAL A CA 1
ATOM 790 C C . VAL A 1 97 ? 2.424 6.738 -9.853 1.00 93.75 97 VAL A C 1
ATOM 792 O O . VAL A 1 97 ? 3.473 7.072 -9.307 1.00 93.75 97 VAL A O 1
ATOM 795 N N . ASP A 1 98 ? 2.132 7.129 -11.087 1.00 90.88 98 ASP A N 1
ATOM 796 C CA . ASP A 1 98 ? 2.892 8.125 -11.815 1.00 90.88 98 ASP A CA 1
ATOM 797 C C . ASP A 1 98 ? 2.731 9.507 -11.173 1.00 90.88 98 ASP A C 1
ATOM 799 O O . ASP A 1 98 ? 1.694 9.867 -10.611 1.00 90.88 98 ASP A O 1
ATOM 803 N N . SER A 1 99 ? 3.803 10.284 -11.246 1.00 89.31 99 SER A N 1
ATOM 804 C CA . SER A 1 99 ? 3.851 11.670 -10.798 1.00 89.31 99 SER A CA 1
ATOM 805 C C . SER A 1 99 ? 4.495 12.515 -11.895 1.00 89.31 99 SER A C 1
ATOM 807 O O . SER A 1 99 ? 5.379 12.008 -12.594 1.00 89.31 99 SER A O 1
ATOM 809 N N . PRO A 1 100 ? 4.082 13.785 -12.067 1.00 90.88 100 PRO A N 1
ATOM 810 C CA . PRO A 1 100 ? 4.695 14.677 -13.042 1.00 90.88 100 PRO A CA 1
ATOM 811 C C . PRO A 1 100 ? 6.213 14.734 -12.861 1.00 90.88 100 PRO A C 1
ATOM 813 O O . PRO A 1 100 ? 6.703 14.970 -11.755 1.00 90.88 100 PRO A O 1
ATOM 816 N N . ARG A 1 101 ? 6.954 14.524 -13.951 1.00 90.38 101 ARG A N 1
ATOM 817 C CA . ARG A 1 101 ? 8.417 14.566 -13.966 1.00 90.38 101 ARG A CA 1
ATOM 818 C C . ARG A 1 101 ? 8.946 15.065 -15.302 1.00 90.38 101 ARG A C 1
ATOM 820 O O . ARG A 1 101 ? 8.211 15.140 -16.284 1.00 90.38 101 ARG A O 1
ATOM 827 N N . LEU A 1 102 ? 10.232 15.386 -15.317 1.00 92.31 102 LEU A N 1
ATOM 828 C CA . LEU A 1 102 ? 10.973 15.699 -16.529 1.00 92.31 102 LEU A CA 1
ATOM 829 C C . LEU A 1 102 ? 11.740 14.451 -16.957 1.00 92.31 102 LEU A C 1
ATOM 831 O O . LEU A 1 102 ? 12.590 13.967 -16.212 1.00 92.31 102 LEU A O 1
ATOM 835 N N . ASP A 1 103 ? 11.426 13.944 -18.143 1.00 89.50 103 ASP A N 1
ATOM 836 C CA . ASP A 1 103 ? 12.177 12.868 -18.778 1.00 89.50 103 ASP A CA 1
ATOM 837 C C . ASP A 1 103 ? 13.184 13.482 -19.760 1.00 89.50 103 ASP A C 1
ATOM 839 O O . ASP A 1 103 ? 12.857 14.400 -20.517 1.00 89.50 103 ASP A O 1
ATOM 843 N N . LEU A 1 104 ? 14.428 13.001 -19.722 1.00 90.12 104 LEU A N 1
ATOM 844 C CA . LEU A 1 104 ? 15.457 13.399 -20.681 1.00 90.12 104 LEU A CA 1
ATOM 845 C C . LEU A 1 104 ? 15.170 12.762 -22.047 1.00 90.12 104 LEU A C 1
ATOM 847 O O . LEU A 1 104 ? 14.625 11.659 -22.121 1.00 90.12 104 LEU A O 1
ATOM 851 N N . LYS A 1 105 ? 15.532 13.481 -23.111 1.00 81.81 105 LYS A N 1
ATOM 852 C CA . LYS A 1 105 ? 15.372 13.040 -24.498 1.00 81.81 105 LYS A CA 1
ATOM 853 C C . LYS A 1 105 ? 16.573 12.234 -24.976 1.00 81.81 105 LYS A C 1
ATOM 855 O O . LYS A 1 105 ? 17.700 12.582 -24.563 1.00 81.81 105 LYS A O 1
#

Sequence (105 aa):
MPAKKKKDKKESKFAYKKKTAWEIFTKDQIKKAYSFSEEYKKFLNGAKTEREAIEIINDVAKKSKKKIILNRNKEAAIIVPGKKSVREGLRIIISHVDSPRLDLK

Foldseek 3Di:
DDDDDDDDDDDDPPDDDDDDPVRVDDPVRVVVVVVVVVVVVVLCVQQVALLSNLVVVVVVCVVVVWDWDDDVSNDIDTDDDDPDDCVVDDDDDDDHSGDDDDDDD

Secondary structure (DSSP, 8-state):
--------S---TT------HHHHS-HHHHHHHHHHHHHHHHHHHH-SSHHHHHHHHHHHHHHTT-EEEEETTTEEEEE---SS-GGG-------------PPP-

Radius of gyration: 21.62 Å; chains: 1; bounding box: 50×56×46 Å

Organism: NCBI:txid412755

pLDDT: mean 89.13, std 14.1, range [39.09, 97.44]